Protein AF-A0AAU9H7R8-F1 (afdb_monomer_lite)

pLDDT: mean 91.52, std 9.02, range [51.38, 98.44]

Radius of gyration: 61.34 Å; chains: 1; bounding box: 116×48×161 Å

Sequence (178 aa):
MSIEMTVSEIAEILGVSRQAVNNRVKQLPEEDTEKNAKGVTVVKRSGLIKLEEIYKKTIFEDEPIDEETKQRELLEILVDEKNSEIARLYAQLKAKDEQLSNMDNQLRVKDVQIAEKDKQIDQQQQLTLTAMKDKEELKLELDEAKVEIDEAKAQVEKIQIKQEETAKKSFFGRLFGK

InterPro domains:
  IPR007489 Regulator of chromosome segregation-like, C-terminal domain [PF04394] (104-146)
  IPR036388 Winged helix-like DNA-binding domain superfamily [G3DSA:1.10.10.10] (3-34)

Secondary structure (DSSP, 8-state):
---EEEHHHHHHHHTS-HHHHHHHHTTS-GGGEEE-TTS-EEEEHHHHHHHHHHHTS-S--PPPPPHHHHHHHHHHHHHHHHHHHHHHHHHHHHHHHHHHHHHHHHHHHHHHHHHHHHHHHHHHHHHHHHHHHHHHHHHHHHHHHHHHHHHHHHHHHHHHHHHHHHHHHHHHHHHS--

Foldseek 3Di:
DWDKAALVLQCVQLVHDSVVSVVLVVVDDPVQWDQDPVRGIIGTPVRQVVVCVVSVGRSDDDDDDDVVVVVVVVVVVVVVVVVVVVVVVVVVVVVVVVVVVVVVVVVVVVVVVVVVVVVVVVVVVVVVVVVVVVVVVVVVVVVVVVVVVVVVVVVVVVVVVVVVVVVVVVVCCVVVPD

Structure (mmCIF, N/CA/C/O backbone):
data_AF-A0AAU9H7R8-F1
#
_entry.id   AF-A0AAU9H7R8-F1
#
loop_
_atom_site.group_PDB
_atom_site.id
_atom_site.type_symbol
_atom_site.label_atom_id
_atom_site.label_alt_id
_atom_site.label_comp_id
_atom_site.label_asym_id
_atom_site.label_entity_id
_atom_site.label_seq_id
_atom_site.pdbx_PDB_ins_code
_atom_site.Cartn_x
_atom_site.Cartn_y
_atom_site.Cartn_z
_atom_site.occupancy
_atom_site.B_iso_or_equiv
_atom_site.auth_seq_id
_atom_site.auth_comp_id
_atom_site.auth_asym_id
_atom_site.auth_atom_id
_atom_site.pdbx_PDB_model_num
ATOM 1 N N . MET A 1 1 ? 23.412 5.829 -43.469 1.00 54.19 1 MET A N 1
ATOM 2 C CA . MET A 1 1 ? 23.752 5.272 -44.800 1.00 54.19 1 MET A CA 1
ATOM 3 C C . MET A 1 1 ? 24.057 3.785 -44.653 1.00 54.19 1 MET A C 1
ATOM 5 O O . MET A 1 1 ? 24.637 3.412 -43.641 1.00 54.19 1 MET A O 1
ATOM 9 N N . SER A 1 2 ? 23.646 2.925 -45.590 1.00 71.56 2 SER A N 1
ATOM 10 C CA . SER A 1 2 ? 24.064 1.515 -45.602 1.00 71.56 2 SER A CA 1
ATOM 11 C C . SER A 1 2 ? 25.475 1.423 -46.185 1.00 71.56 2 SER A C 1
ATOM 13 O O . SER A 1 2 ? 25.653 1.595 -47.387 1.00 71.56 2 SER A O 1
ATOM 15 N N . ILE A 1 3 ? 26.478 1.226 -45.328 1.00 85.44 3 ILE A N 1
ATOM 16 C CA . ILE A 1 3 ? 27.869 1.046 -45.758 1.00 85.44 3 ILE A CA 1
ATOM 17 C C . ILE A 1 3 ? 28.008 -0.355 -46.360 1.00 85.44 3 ILE A C 1
ATOM 19 O O . ILE A 1 3 ? 27.724 -1.358 -45.696 1.00 85.44 3 ILE A O 1
ATOM 23 N N . GLU A 1 4 ? 28.453 -0.408 -47.610 1.00 91.56 4 GLU A N 1
ATOM 24 C CA . GLU A 1 4 ? 28.798 -1.632 -48.322 1.00 91.56 4 GLU A CA 1
ATOM 25 C C . GLU A 1 4 ? 30.103 -1.435 -49.093 1.00 91.56 4 GLU A C 1
ATOM 27 O O . GLU A 1 4 ? 30.361 -0.353 -49.620 1.00 91.56 4 GLU A O 1
ATOM 32 N N . MET A 1 5 ? 30.940 -2.472 -49.151 1.00 93.62 5 MET A N 1
ATOM 33 C CA . MET A 1 5 ? 32.205 -2.416 -49.887 1.00 93.62 5 MET A CA 1
ATOM 34 C C . MET A 1 5 ? 32.447 -3.702 -50.662 1.00 93.62 5 MET A C 1
ATOM 36 O O . MET A 1 5 ? 32.161 -4.811 -50.206 1.00 93.62 5 MET A O 1
ATOM 40 N N . THR A 1 6 ? 33.005 -3.574 -51.854 1.00 95.69 6 THR A N 1
ATOM 41 C CA . THR A 1 6 ? 33.452 -4.709 -52.652 1.00 95.69 6 THR A CA 1
ATOM 42 C C . THR A 1 6 ? 34.714 -5.329 -52.056 1.00 95.69 6 THR A C 1
ATOM 44 O O . THR A 1 6 ? 35.526 -4.680 -51.399 1.00 95.69 6 THR A O 1
ATOM 47 N N . VAL A 1 7 ? 34.951 -6.598 -52.392 1.00 94.81 7 VAL A N 1
ATOM 48 C CA . VAL A 1 7 ? 36.196 -7.313 -52.054 1.00 94.81 7 VAL A CA 1
ATOM 49 C C . VAL A 1 7 ? 37.451 -6.542 -52.493 1.00 94.81 7 VAL A C 1
ATOM 51 O O . VAL A 1 7 ? 38.492 -6.644 -51.848 1.00 94.81 7 VAL A O 1
ATOM 54 N N . SER A 1 8 ? 37.368 -5.785 -53.591 1.00 95.38 8 SER A N 1
ATOM 55 C CA . SER A 1 8 ? 38.498 -5.013 -54.113 1.00 95.38 8 SER A CA 1
ATOM 56 C C . SER A 1 8 ? 38.833 -3.814 -53.234 1.00 95.38 8 SER A C 1
ATOM 58 O O . SER A 1 8 ? 40.005 -3.626 -52.928 1.00 95.38 8 SER A O 1
ATOM 60 N N . GLU A 1 9 ? 37.823 -3.055 -52.811 1.00 94.38 9 GLU A N 1
ATOM 61 C CA . GLU A 1 9 ? 37.992 -1.881 -51.943 1.00 94.38 9 GLU A CA 1
ATOM 62 C C . GLU A 1 9 ? 38.490 -2.303 -50.557 1.00 94.38 9 GLU A C 1
ATOM 64 O O . GLU A 1 9 ? 39.437 -1.733 -50.024 1.00 94.38 9 GLU A O 1
ATOM 69 N N . ILE A 1 10 ? 37.933 -3.390 -50.014 1.00 95.31 10 ILE A N 1
ATOM 70 C CA . ILE A 1 10 ? 38.375 -3.955 -48.733 1.00 95.31 10 ILE A CA 1
ATOM 71 C C . ILE A 1 10 ? 39.842 -4.404 -48.807 1.00 95.31 10 ILE A C 1
ATOM 73 O O . ILE A 1 10 ? 40.618 -4.165 -47.885 1.00 95.31 10 ILE A O 1
ATOM 77 N N . ALA A 1 11 ? 40.247 -5.059 -49.899 1.00 95.31 11 ALA A N 1
ATOM 78 C CA . ALA A 1 11 ? 41.624 -5.520 -50.079 1.00 95.31 11 ALA A CA 1
ATOM 79 C C . ALA A 1 11 ? 42.628 -4.362 -50.143 1.00 95.31 11 ALA A C 1
ATOM 81 O O . ALA A 1 11 ? 43.727 -4.477 -49.598 1.00 95.31 11 ALA A O 1
ATOM 82 N N . GLU A 1 12 ? 42.235 -3.257 -50.776 1.00 96.06 12 GLU A N 1
ATOM 83 C CA . GLU A 1 12 ? 43.027 -2.033 -50.848 1.00 96.06 12 GLU A CA 1
ATOM 84 C C . GLU A 1 12 ? 43.233 -1.417 -49.458 1.00 96.06 12 GLU A C 1
ATOM 86 O O . GLU A 1 12 ? 44.376 -1.191 -49.065 1.00 96.06 12 GLU A O 1
ATOM 91 N N . ILE A 1 13 ? 42.163 -1.266 -48.669 1.00 93.50 13 ILE A N 1
ATOM 92 C CA . ILE A 1 13 ? 42.230 -0.698 -47.309 1.00 93.50 13 ILE A CA 1
ATOM 93 C C . ILE A 1 13 ? 43.042 -1.587 -46.363 1.00 93.50 13 ILE A C 1
ATOM 95 O O . ILE A 1 13 ? 43.901 -1.124 -45.611 1.00 93.50 13 ILE A O 1
ATOM 99 N N . LEU A 1 14 ? 42.814 -2.898 -46.417 1.00 92.88 14 LEU A N 1
ATOM 100 C CA . LEU A 1 14 ? 43.511 -3.849 -45.558 1.00 92.88 14 LEU A CA 1
ATOM 101 C C . LEU A 1 14 ? 44.978 -4.062 -45.965 1.00 92.88 14 LEU A C 1
ATOM 103 O O . LEU A 1 14 ? 45.768 -4.563 -45.155 1.00 92.88 14 LEU A O 1
ATOM 107 N N . GLY A 1 15 ? 45.365 -3.677 -47.186 1.00 93.69 15 GLY A N 1
ATOM 108 C CA . GLY A 1 15 ? 46.702 -3.899 -47.737 1.00 93.69 15 GLY A CA 1
ATOM 109 C C . GLY A 1 15 ? 47.019 -5.382 -47.952 1.00 93.69 15 GLY A C 1
ATOM 110 O O . GLY A 1 15 ? 48.156 -5.808 -47.756 1.00 93.69 15 GLY A O 1
ATOM 111 N N . VAL A 1 16 ? 46.011 -6.189 -48.299 1.00 93.88 16 VAL A N 1
ATOM 112 C CA . VAL A 1 16 ? 46.145 -7.635 -48.553 1.00 93.88 16 VAL A CA 1
ATOM 113 C C . VAL A 1 16 ? 45.644 -7.987 -49.952 1.00 93.88 16 VAL A C 1
ATOM 115 O O . VAL A 1 16 ? 45.006 -7.186 -50.628 1.00 93.88 16 VAL A O 1
ATOM 118 N N . SER A 1 17 ? 45.917 -9.203 -50.427 1.00 96.12 17 SER A N 1
ATOM 119 C CA . SER A 1 17 ? 45.454 -9.603 -51.758 1.00 96.12 17 SER A CA 1
ATOM 120 C C . SER A 1 17 ? 43.926 -9.735 -51.817 1.00 96.12 17 SER A C 1
ATOM 122 O O . SER A 1 17 ? 43.287 -10.217 -50.878 1.00 96.12 17 SER A O 1
ATOM 124 N N . ARG A 1 18 ? 43.327 -9.402 -52.971 1.00 95.06 18 ARG A N 1
ATOM 125 C CA . ARG A 1 18 ? 41.885 -9.617 -53.221 1.00 95.06 18 ARG A CA 1
ATOM 126 C C . ARG A 1 18 ? 41.464 -11.064 -52.976 1.00 95.06 18 ARG A C 1
ATOM 128 O O . ARG A 1 18 ? 40.366 -11.314 -52.496 1.00 95.06 18 ARG A O 1
ATOM 135 N N . GLN A 1 19 ? 42.342 -12.022 -53.277 1.00 95.25 19 GLN A N 1
ATOM 136 C CA . GLN A 1 19 ? 42.088 -13.439 -53.030 1.00 95.25 19 GLN A CA 1
ATOM 137 C C . GLN A 1 19 ? 42.012 -13.757 -51.531 1.00 95.25 19 GLN A C 1
ATOM 139 O O . GLN A 1 19 ? 41.146 -14.531 -51.127 1.00 95.25 19 GLN A O 1
ATOM 144 N N . ALA A 1 20 ? 42.866 -13.142 -50.705 1.00 94.44 20 ALA A N 1
ATOM 145 C CA . ALA A 1 20 ? 42.825 -13.314 -49.256 1.00 94.44 20 ALA A CA 1
ATOM 146 C C . ALA A 1 20 ? 41.500 -12.805 -48.673 1.00 94.44 20 ALA A C 1
ATOM 148 O O . ALA A 1 20 ? 40.858 -13.536 -47.922 1.00 94.44 20 ALA A O 1
ATOM 149 N N . VAL A 1 21 ? 41.050 -11.615 -49.086 1.00 95.38 21 VAL A N 1
ATOM 150 C CA . VAL A 1 21 ? 39.742 -11.076 -48.675 1.00 95.38 21 VAL A CA 1
ATOM 151 C C . VAL A 1 21 ? 38.605 -11.958 -49.183 1.00 95.38 21 VAL A C 1
ATOM 153 O O . VAL A 1 21 ? 37.735 -12.330 -48.407 1.00 95.38 21 VAL A O 1
ATOM 156 N N . ASN A 1 22 ? 38.632 -12.378 -50.451 1.00 95.06 22 ASN A N 1
ATOM 157 C CA . ASN A 1 22 ? 37.590 -13.231 -51.030 1.00 95.06 22 ASN A CA 1
ATOM 158 C C . ASN A 1 22 ? 37.434 -14.559 -50.274 1.00 95.06 22 ASN A C 1
ATOM 160 O O . ASN A 1 22 ? 36.321 -15.035 -50.074 1.00 95.06 22 ASN A O 1
ATOM 164 N N . ASN A 1 23 ? 38.542 -15.155 -49.826 1.00 96.00 23 ASN A N 1
ATOM 165 C CA . ASN A 1 23 ? 38.504 -16.379 -49.028 1.00 96.00 23 ASN A CA 1
ATOM 166 C C . ASN A 1 23 ? 37.804 -16.165 -47.679 1.00 96.00 23 ASN A C 1
ATOM 168 O O . ASN A 1 23 ? 37.103 -17.064 -47.225 1.00 96.00 23 ASN A O 1
ATOM 172 N N . ARG A 1 24 ? 37.963 -14.987 -47.062 1.00 94.31 24 ARG A N 1
ATOM 173 C CA . ARG A 1 24 ? 37.253 -14.616 -45.829 1.00 94.31 24 ARG A CA 1
ATOM 174 C C . ARG A 1 24 ? 35.788 -14.286 -46.088 1.00 94.31 24 ARG A C 1
ATOM 176 O O . ARG A 1 24 ? 34.935 -14.764 -45.358 1.00 94.31 24 ARG A O 1
ATOM 183 N N . VAL A 1 25 ? 35.488 -13.561 -47.163 1.00 95.00 25 VAL A N 1
ATOM 184 C CA . VAL A 1 25 ? 34.112 -13.198 -47.541 1.00 95.00 25 VAL A CA 1
ATOM 185 C C . VAL A 1 25 ? 33.257 -14.431 -47.836 1.00 95.00 25 VAL A C 1
ATOM 187 O O . VAL A 1 25 ? 32.107 -14.475 -47.428 1.00 95.00 25 VAL A O 1
ATOM 190 N N . LYS A 1 26 ? 33.818 -15.481 -48.448 1.00 94.69 26 LYS A N 1
ATOM 191 C CA . LYS A 1 26 ? 33.115 -16.765 -48.649 1.00 94.69 26 LYS A CA 1
ATOM 192 C C . LYS A 1 26 ? 32.770 -17.510 -47.355 1.00 94.69 26 LYS A C 1
ATOM 194 O O . LYS A 1 26 ? 31.981 -18.445 -47.405 1.0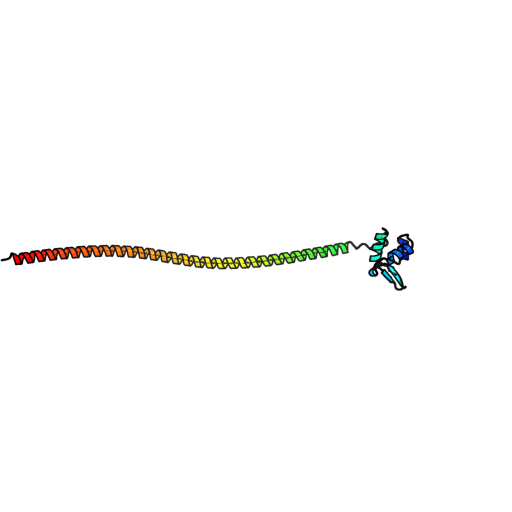0 94.69 26 LYS A O 1
ATOM 199 N N . GLN A 1 27 ? 33.413 -17.160 -46.243 1.00 94.25 27 GLN A N 1
ATOM 200 C CA . GLN A 1 27 ? 33.144 -17.737 -44.923 1.00 94.25 27 GLN A CA 1
ATOM 201 C C 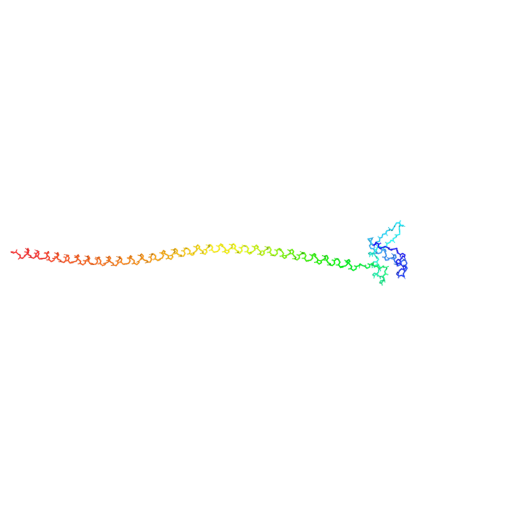. GLN A 1 27 ? 32.152 -16.888 -44.119 1.00 94.25 27 GLN A C 1
ATOM 203 O O . GLN A 1 27 ? 31.756 -17.305 -43.032 1.00 94.25 27 GLN A O 1
ATOM 208 N N . LEU A 1 28 ? 31.771 -15.706 -44.617 1.00 94.31 28 LEU A N 1
ATOM 209 C CA . LEU A 1 28 ? 30.769 -14.876 -43.966 1.00 94.31 28 LEU A CA 1
ATOM 210 C C . LEU A 1 28 ? 29.363 -15.468 -44.176 1.00 94.31 28 LEU A C 1
ATOM 212 O O . LEU A 1 28 ? 29.095 -16.051 -45.230 1.00 94.31 28 LEU A O 1
ATOM 216 N N . PRO A 1 29 ? 28.461 -15.306 -43.193 1.00 95.06 29 PRO A N 1
ATOM 217 C CA . PRO A 1 29 ? 27.031 -15.548 -43.355 1.00 95.06 29 PRO A CA 1
ATOM 218 C C . PRO A 1 29 ? 26.435 -14.864 -44.593 1.00 95.06 29 PRO A C 1
ATOM 220 O O . PRO A 1 29 ? 26.837 -13.759 -44.958 1.00 95.06 29 PRO A O 1
ATOM 223 N N . GLU A 1 30 ? 25.424 -15.484 -45.211 1.00 92.06 30 GLU A N 1
ATOM 224 C CA . GLU A 1 30 ? 24.755 -14.913 -46.393 1.00 92.06 30 GLU A CA 1
ATOM 225 C C . GLU A 1 30 ? 24.136 -13.536 -46.104 1.00 92.06 30 GLU A C 1
ATOM 227 O O . GLU A 1 30 ? 24.167 -12.660 -46.962 1.00 92.06 30 GLU A O 1
ATOM 232 N N . GLU A 1 31 ? 23.663 -13.308 -44.876 1.00 93.25 31 GLU A N 1
ATOM 233 C CA . GLU A 1 31 ? 23.126 -12.026 -44.395 1.00 93.25 31 GLU A CA 1
ATOM 234 C C . GLU A 1 31 ? 24.134 -10.865 -44.431 1.00 93.25 31 GLU A C 1
ATOM 236 O O . GLU A 1 31 ? 23.717 -9.711 -44.511 1.00 93.25 31 GLU A O 1
ATOM 241 N N . ASP A 1 32 ? 25.441 -11.152 -44.428 1.00 94.62 32 ASP A N 1
ATOM 242 C CA . ASP A 1 32 ? 26.520 -10.157 -44.414 1.00 94.62 32 ASP A CA 1
ATOM 243 C C . ASP A 1 32 ? 26.996 -9.752 -45.813 1.00 94.62 32 ASP A C 1
ATOM 245 O O . ASP A 1 32 ? 27.848 -8.869 -45.955 1.00 94.62 32 ASP A O 1
ATOM 249 N N . THR A 1 33 ? 26.488 -10.400 -46.860 1.00 94.38 33 THR A N 1
ATOM 250 C CA . THR A 1 33 ? 26.905 -10.144 -48.240 1.00 94.38 33 THR A CA 1
ATOM 251 C C . THR A 1 33 ? 25.698 -9.950 -49.140 1.00 94.38 33 THR A C 1
ATOM 253 O O . THR A 1 33 ? 24.616 -10.470 -48.886 1.00 94.38 33 THR A O 1
ATOM 256 N N . GLU A 1 34 ? 25.859 -9.192 -50.217 1.00 94.88 34 GLU A N 1
ATOM 257 C CA . GLU A 1 34 ? 24.842 -9.124 -51.262 1.00 94.88 34 GLU A CA 1
ATOM 258 C C . GLU A 1 34 ? 25.443 -8.870 -52.637 1.00 94.88 34 GLU A C 1
ATOM 260 O O . GLU A 1 34 ? 26.653 -8.694 -52.803 1.00 94.88 34 GLU A O 1
ATOM 265 N N . LYS A 1 35 ? 24.585 -8.913 -53.653 1.00 93.81 35 LYS A N 1
ATOM 266 C CA . LYS A 1 35 ? 24.933 -8.553 -55.020 1.00 93.81 35 LYS A CA 1
ATOM 267 C C . LYS A 1 35 ? 24.412 -7.156 -55.302 1.00 93.81 35 LYS A C 1
ATOM 269 O O . LYS A 1 35 ? 23.209 -6.930 -55.242 1.00 93.81 35 LYS A O 1
ATOM 274 N N . ASN A 1 36 ? 25.309 -6.247 -55.665 1.00 91.31 36 ASN A N 1
ATOM 275 C CA . ASN A 1 36 ? 24.904 -4.918 -56.107 1.00 91.31 36 ASN A CA 1
ATOM 276 C C . ASN A 1 36 ? 24.249 -4.965 -57.504 1.00 91.31 36 ASN A C 1
ATOM 278 O O . ASN A 1 36 ? 24.239 -5.999 -58.177 1.00 91.31 36 ASN A O 1
ATOM 282 N N . ALA A 1 37 ? 23.772 -3.816 -57.993 1.00 91.00 37 ALA A N 1
ATOM 283 C CA . ALA A 1 37 ? 23.114 -3.687 -59.301 1.00 91.00 37 ALA A CA 1
ATOM 284 C C . ALA A 1 37 ? 23.963 -4.153 -60.508 1.00 91.00 37 ALA A C 1
ATOM 286 O O . ALA A 1 37 ? 23.428 -4.382 -61.589 1.00 91.00 37 ALA A O 1
ATOM 287 N N . LYS A 1 38 ? 25.283 -4.304 -60.338 1.00 91.31 38 LYS A N 1
ATOM 288 C CA . LYS A 1 38 ? 26.219 -4.801 -61.361 1.00 91.31 38 LYS A CA 1
ATOM 289 C C . LYS A 1 38 ? 26.546 -6.295 -61.202 1.00 91.31 38 LYS A C 1
ATOM 291 O O . LYS A 1 38 ? 27.412 -6.803 -61.908 1.00 91.31 38 LYS A O 1
ATOM 296 N N . GLY A 1 39 ? 25.905 -7.002 -60.266 1.00 90.88 39 GLY A N 1
ATOM 297 C CA . GLY A 1 39 ? 26.153 -8.420 -59.978 1.00 90.88 39 GLY A CA 1
ATOM 298 C C . GLY A 1 39 ? 27.447 -8.699 -59.198 1.00 90.88 39 GLY A C 1
ATOM 299 O O . GLY A 1 39 ? 27.864 -9.859 -59.061 1.00 90.88 39 GLY A O 1
ATOM 300 N N . VAL A 1 40 ? 28.098 -7.662 -58.664 1.00 92.69 40 VAL A N 1
ATOM 301 C CA . VAL A 1 40 ? 29.331 -7.783 -57.875 1.00 92.69 40 VAL A CA 1
ATOM 302 C C . VAL A 1 40 ? 28.977 -8.055 -56.417 1.00 92.69 40 VAL A C 1
ATOM 304 O O . VAL A 1 40 ? 28.042 -7.461 -55.889 1.00 92.69 40 VAL A O 1
ATOM 307 N N . THR A 1 41 ? 29.716 -8.965 -55.773 1.00 92.19 41 THR A N 1
ATOM 308 C CA . THR A 1 41 ? 29.551 -9.219 -54.335 1.00 92.19 41 THR A CA 1
ATOM 309 C C . THR A 1 41 ? 30.091 -8.042 -53.536 1.00 92.19 41 THR A C 1
ATOM 311 O O . THR A 1 41 ? 31.272 -7.699 -53.655 1.00 92.19 41 THR A O 1
ATOM 314 N N . VAL A 1 42 ? 29.230 -7.472 -52.708 1.00 95.19 42 VAL A N 1
ATOM 315 C CA . VAL A 1 42 ? 29.551 -6.457 -51.710 1.00 95.19 42 VAL A CA 1
ATOM 316 C C . VAL A 1 42 ? 29.353 -7.047 -50.318 1.00 95.19 42 VAL A C 1
ATOM 318 O O . VAL A 1 42 ? 28.541 -7.953 -50.117 1.00 95.19 42 VAL A O 1
ATOM 321 N N . VAL A 1 43 ? 30.146 -6.568 -49.370 1.00 95.69 43 VAL A N 1
ATOM 322 C CA . VAL A 1 43 ? 30.077 -6.930 -47.956 1.00 95.69 43 VAL A CA 1
ATOM 323 C C . VAL A 1 43 ? 29.378 -5.791 -47.230 1.00 95.69 43 VAL A C 1
ATOM 325 O O . VAL A 1 43 ? 29.789 -4.637 -47.350 1.00 95.69 43 VAL A O 1
ATOM 328 N N . LYS A 1 44 ? 28.320 -6.121 -46.493 1.00 94.75 44 LYS A N 1
ATOM 329 C CA . LYS A 1 44 ? 27.540 -5.183 -45.683 1.00 94.75 44 LYS A CA 1
ATOM 330 C C . LYS A 1 44 ? 28.293 -4.822 -44.411 1.00 94.75 44 LYS A C 1
ATOM 332 O O . LYS A 1 44 ? 29.166 -5.571 -43.976 1.00 94.75 44 LYS A O 1
ATOM 337 N N . ARG A 1 45 ? 27.888 -3.735 -43.752 1.00 92.00 45 ARG A N 1
ATOM 338 C CA . ARG A 1 45 ? 28.437 -3.275 -42.462 1.00 92.00 45 ARG A CA 1
ATOM 339 C C . ARG A 1 45 ? 28.712 -4.400 -41.454 1.00 92.00 45 ARG A C 1
ATOM 341 O O . ARG A 1 45 ? 29.813 -4.472 -40.925 1.00 92.00 45 ARG A O 1
ATOM 348 N N . SER A 1 46 ? 27.763 -5.308 -41.225 1.00 92.69 46 SER A N 1
ATOM 349 C CA . SER A 1 46 ? 27.933 -6.441 -40.300 1.00 92.69 46 SER A CA 1
ATOM 350 C C . SER A 1 46 ? 29.083 -7.378 -40.693 1.00 92.69 46 SER A C 1
ATOM 352 O O . SER A 1 46 ? 29.855 -7.809 -39.836 1.00 92.69 46 SER A O 1
ATOM 354 N N . GLY A 1 47 ? 29.252 -7.639 -41.989 1.00 94.12 47 GLY A N 1
ATOM 355 C CA . GLY A 1 47 ? 30.382 -8.390 -42.528 1.00 94.12 47 GLY A CA 1
ATOM 356 C C . GLY A 1 47 ? 31.699 -7.621 -42.462 1.00 94.12 47 GLY A C 1
ATOM 357 O O . GLY A 1 47 ? 32.737 -8.217 -42.182 1.00 94.12 47 GLY A O 1
ATOM 358 N N . LEU A 1 48 ? 31.670 -6.301 -42.670 1.00 94.19 48 LEU A N 1
ATOM 359 C CA . LEU A 1 48 ? 32.854 -5.449 -42.553 1.00 94.19 48 LEU A CA 1
ATOM 360 C C . LEU A 1 48 ? 33.402 -5.467 -41.121 1.00 94.19 48 LEU A C 1
ATOM 362 O O . LEU A 1 48 ? 34.593 -5.701 -40.964 1.00 94.19 48 LEU A O 1
ATOM 366 N N . ILE A 1 49 ? 32.549 -5.367 -40.093 1.00 92.88 49 ILE A N 1
ATOM 367 C CA . ILE A 1 49 ? 32.949 -5.471 -38.671 1.00 92.88 49 ILE A CA 1
ATOM 368 C C . ILE A 1 49 ? 33.681 -6.792 -38.400 1.00 92.88 49 ILE A C 1
ATOM 370 O O . ILE A 1 49 ? 34.738 -6.822 -37.769 1.00 92.88 49 ILE A O 1
ATOM 374 N N . LYS A 1 50 ? 33.155 -7.904 -38.926 1.00 94.19 50 LYS A N 1
ATOM 375 C CA . LYS A 1 50 ? 33.786 -9.228 -38.785 1.00 94.19 50 LYS A CA 1
ATOM 376 C C . LYS A 1 50 ? 35.154 -9.277 -39.473 1.00 94.19 50 LYS A C 1
ATOM 378 O O . LYS A 1 50 ? 36.085 -9.901 -38.967 1.00 94.19 50 LYS A O 1
ATOM 383 N N . LEU A 1 51 ? 35.306 -8.616 -40.621 1.00 94.06 51 LEU A N 1
ATOM 384 C CA . LEU A 1 51 ? 36.594 -8.516 -41.309 1.00 94.06 51 LEU A CA 1
ATOM 385 C C . LEU A 1 51 ? 37.580 -7.616 -40.550 1.00 94.06 51 LEU A C 1
ATOM 387 O O . LEU A 1 51 ? 38.746 -7.993 -40.428 1.00 94.06 51 LEU A O 1
ATOM 391 N N . GLU A 1 52 ? 37.139 -6.491 -39.990 1.00 93.50 52 GLU A N 1
ATOM 392 C CA . GLU A 1 52 ? 37.966 -5.644 -39.118 1.00 93.50 52 GLU A CA 1
ATOM 393 C C . GLU A 1 52 ? 38.478 -6.430 -37.911 1.00 93.50 52 GLU A C 1
ATOM 395 O O . GLU A 1 52 ? 39.661 -6.358 -37.573 1.00 93.50 52 GLU A O 1
ATOM 400 N N . GLU A 1 53 ? 37.625 -7.261 -37.306 1.00 92.69 53 GLU A N 1
ATOM 401 C CA . GLU A 1 53 ? 38.011 -8.132 -36.201 1.00 92.69 53 GLU A CA 1
ATOM 402 C C . GLU A 1 53 ? 39.076 -9.161 -36.616 1.00 92.69 53 GLU A C 1
ATOM 404 O O . GLU A 1 53 ? 40.006 -9.418 -35.847 1.00 92.69 53 GLU A O 1
ATOM 409 N N . ILE A 1 54 ? 38.986 -9.737 -37.819 1.00 92.56 54 ILE A N 1
ATOM 410 C CA . ILE A 1 54 ? 39.959 -10.719 -38.331 1.00 92.56 54 ILE A CA 1
ATOM 411 C C . ILE A 1 54 ? 41.301 -10.057 -38.650 1.00 92.56 54 ILE A C 1
ATOM 413 O O . ILE A 1 54 ? 42.356 -10.601 -38.319 1.00 92.56 54 ILE A O 1
ATOM 417 N N . TYR A 1 55 ? 41.272 -8.903 -39.314 1.00 93.19 55 TYR A N 1
ATOM 418 C CA . TYR A 1 55 ? 42.473 -8.230 -39.806 1.00 93.19 55 TYR A CA 1
ATOM 419 C C . TYR A 1 55 ? 43.059 -7.217 -38.819 1.00 93.19 55 TYR A C 1
ATOM 421 O O . TYR A 1 55 ? 44.150 -6.706 -39.069 1.00 93.19 55 TYR A O 1
ATOM 429 N N . LYS A 1 56 ? 42.364 -6.949 -37.704 1.00 92.62 56 LYS A N 1
ATOM 430 C CA . LYS A 1 56 ? 42.726 -5.957 -36.677 1.00 92.62 56 LYS A CA 1
ATOM 431 C C . LYS A 1 56 ? 43.046 -4.586 -37.285 1.00 92.62 56 LYS A C 1
ATOM 433 O O . LYS A 1 56 ? 43.954 -3.891 -36.834 1.00 92.62 56 LYS A O 1
ATOM 438 N N . LYS A 1 57 ? 42.310 -4.229 -38.338 1.00 93.19 57 LYS A N 1
ATOM 439 C CA . LYS A 1 57 ? 42.424 -2.975 -39.084 1.00 93.19 57 LYS A CA 1
ATOM 440 C C . LYS A 1 57 ? 41.032 -2.437 -39.357 1.00 93.19 57 LYS A C 1
ATOM 442 O O . LYS A 1 57 ? 40.183 -3.199 -39.807 1.00 93.19 57 LYS A O 1
ATOM 447 N N . THR A 1 58 ? 40.855 -1.143 -39.135 1.00 90.88 58 THR A N 1
ATOM 448 C CA . THR A 1 58 ? 39.640 -0.413 -39.488 1.00 90.88 58 THR A CA 1
ATOM 449 C C . THR A 1 58 ? 39.495 -0.370 -41.008 1.00 90.88 58 THR A C 1
ATOM 451 O O . THR A 1 58 ? 40.417 0.027 -41.721 1.00 90.88 58 THR A O 1
ATOM 454 N N . ILE A 1 59 ? 38.354 -0.837 -41.495 1.00 90.00 59 ILE A N 1
ATOM 455 C CA . ILE A 1 59 ? 37.920 -0.819 -42.888 1.00 90.00 59 ILE A CA 1
ATOM 456 C C . ILE A 1 59 ? 36.984 0.372 -43.110 1.00 90.00 59 ILE A C 1
ATOM 458 O O . ILE A 1 59 ? 37.026 0.980 -44.176 1.00 90.00 59 ILE A O 1
ATOM 462 N N . PHE A 1 60 ? 36.167 0.724 -42.115 1.00 86.31 60 PHE A N 1
ATOM 463 C CA . PHE A 1 60 ? 35.275 1.876 -42.167 1.00 86.31 60 PHE A CA 1
ATOM 464 C C . PHE A 1 60 ? 35.172 2.552 -40.795 1.00 86.31 60 PHE A C 1
ATOM 466 O O . PHE A 1 60 ? 35.345 1.924 -39.757 1.00 86.31 60 PHE A O 1
ATOM 473 N N . GLU A 1 61 ? 34.878 3.847 -40.793 1.00 81.44 61 GLU A N 1
ATOM 474 C CA . GLU A 1 61 ? 34.564 4.588 -39.574 1.00 81.44 61 GLU A CA 1
ATOM 475 C C . GLU A 1 61 ? 33.073 4.903 -39.585 1.00 81.44 61 GLU A C 1
ATOM 477 O O . GLU A 1 61 ? 32.540 5.406 -40.577 1.00 81.44 61 GLU A O 1
ATOM 482 N N . ASP A 1 62 ? 32.386 4.573 -38.495 1.00 75.06 62 ASP A N 1
ATOM 483 C CA . ASP A 1 62 ? 31.020 5.034 -38.311 1.00 75.06 62 ASP A CA 1
ATOM 484 C C . ASP A 1 62 ? 31.025 6.543 -38.068 1.00 75.06 62 ASP A C 1
ATOM 486 O O . ASP A 1 62 ? 31.843 7.061 -37.303 1.00 75.06 62 ASP A O 1
ATOM 490 N N . GLU A 1 63 ? 30.081 7.247 -38.695 1.00 76.19 63 GLU A N 1
ATOM 491 C CA . GLU A 1 63 ? 29.830 8.638 -38.338 1.00 76.19 63 GLU A CA 1
ATOM 492 C C . GLU A 1 63 ? 29.515 8.706 -36.836 1.00 76.19 63 GLU A C 1
ATOM 494 O O . GLU A 1 63 ? 28.672 7.939 -36.349 1.00 76.19 63 GLU A O 1
ATOM 499 N N . PRO A 1 64 ? 30.189 9.588 -36.077 1.00 73.38 64 PRO A N 1
ATOM 500 C CA . PRO A 1 64 ? 29.896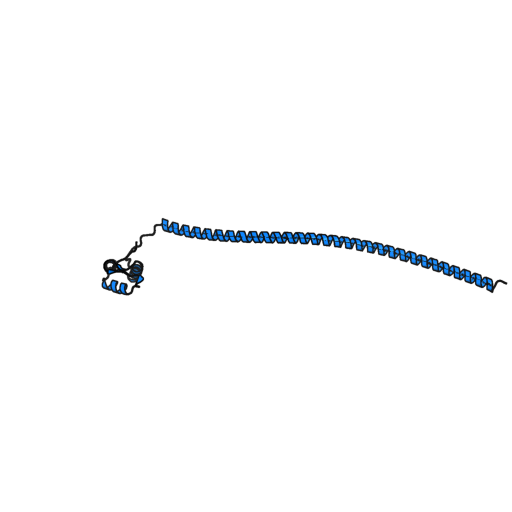 9.736 -34.667 1.00 73.38 64 PRO A CA 1
ATOM 501 C C . PRO A 1 64 ? 28.434 10.156 -34.521 1.00 73.38 64 PRO A C 1
ATOM 503 O O . PRO A 1 64 ? 28.011 11.157 -35.099 1.00 73.38 64 PRO A O 1
ATOM 506 N N . ILE A 1 65 ? 27.671 9.393 -33.735 1.00 75.38 65 ILE A N 1
ATOM 507 C CA . ILE A 1 65 ? 26.344 9.826 -33.290 1.00 75.38 65 ILE A CA 1
ATOM 508 C C . ILE A 1 65 ? 26.544 11.164 -32.582 1.00 75.38 65 ILE A C 1
ATOM 510 O O . ILE A 1 65 ? 27.393 11.259 -31.685 1.00 75.38 65 ILE A O 1
ATOM 514 N N . ASP A 1 66 ? 25.800 12.184 -33.005 1.00 85.69 66 ASP A N 1
ATOM 515 C CA . ASP A 1 66 ? 25.906 13.503 -32.404 1.00 85.69 66 ASP A CA 1
ATOM 516 C C . ASP A 1 66 ? 25.563 13.440 -30.901 1.00 85.69 66 ASP A C 1
ATOM 518 O O . ASP A 1 66 ? 24.793 12.596 -30.427 1.00 85.69 66 ASP A O 1
ATOM 522 N N . GLU A 1 67 ? 26.200 14.306 -30.115 1.00 85.25 67 GLU A N 1
ATOM 523 C CA . GLU A 1 67 ? 26.014 14.314 -28.661 1.00 85.25 67 GLU A CA 1
ATOM 524 C C . GLU A 1 67 ? 24.577 14.683 -28.257 1.00 85.25 67 GLU A C 1
ATOM 526 O O . GLU A 1 67 ? 24.122 14.273 -27.191 1.00 85.25 67 GLU A O 1
ATOM 531 N N . GLU A 1 68 ? 23.837 15.402 -29.106 1.00 88.69 68 GLU A N 1
ATOM 532 C CA . GLU A 1 68 ? 22.440 15.777 -28.864 1.00 88.69 68 GLU A CA 1
ATOM 533 C C . GLU A 1 68 ? 21.516 14.549 -28.905 1.00 88.69 68 GLU A C 1
ATOM 535 O O . GLU A 1 68 ? 20.657 14.384 -28.040 1.00 88.69 68 GLU A O 1
ATOM 540 N N . THR A 1 69 ? 21.745 13.630 -29.837 1.00 87.75 69 THR A N 1
ATOM 541 C CA . THR A 1 69 ? 21.026 12.367 -29.998 1.00 87.75 69 THR A CA 1
ATOM 542 C C . THR A 1 69 ? 21.294 11.459 -28.806 1.00 87.75 69 THR A C 1
ATOM 544 O O . THR A 1 69 ? 20.348 10.943 -28.212 1.00 87.75 69 THR A O 1
ATOM 547 N N . LYS A 1 70 ? 22.554 11.348 -28.361 1.00 87.50 70 LYS A N 1
ATOM 548 C CA . LYS A 1 70 ? 22.898 10.594 -27.141 1.00 87.50 70 LYS A CA 1
ATOM 549 C C . LYS A 1 70 ? 22.235 11.184 -25.897 1.00 87.50 70 LYS A C 1
ATOM 551 O O . LYS A 1 70 ? 21.721 10.448 -25.057 1.00 87.50 70 LYS A O 1
ATOM 556 N N . GLN A 1 71 ? 22.243 12.511 -25.766 1.00 90.56 71 GLN A N 1
ATOM 557 C CA . GLN A 1 71 ? 21.585 13.197 -24.653 1.00 90.56 71 GLN A CA 1
ATOM 558 C C . GLN A 1 71 ? 20.073 12.989 -24.683 1.00 90.56 71 GLN A C 1
ATOM 560 O O . GLN A 1 71 ? 19.470 12.760 -23.637 1.00 90.56 71 GLN A O 1
ATOM 565 N N . ARG A 1 72 ? 19.461 13.031 -25.867 1.00 93.69 72 ARG A N 1
ATOM 566 C CA . ARG A 1 72 ? 18.028 12.816 -26.042 1.00 93.69 72 ARG A CA 1
ATOM 567 C C . ARG A 1 72 ? 17.613 11.399 -25.659 1.00 93.69 72 ARG A C 1
ATOM 569 O O . ARG A 1 72 ? 16.670 11.261 -24.888 1.00 93.69 72 ARG A O 1
ATOM 576 N N . GLU A 1 73 ? 18.327 10.381 -26.133 1.00 90.88 73 GLU A N 1
ATOM 577 C CA . GLU A 1 73 ? 18.066 8.982 -25.766 1.00 90.88 73 GLU A CA 1
ATOM 578 C C . GLU A 1 73 ? 18.210 8.763 -24.254 1.00 90.88 73 GLU A C 1
ATOM 580 O O . GLU A 1 73 ? 17.363 8.128 -23.626 1.00 90.88 73 GLU A O 1
ATOM 585 N N . LEU A 1 74 ? 19.240 9.350 -23.634 1.00 93.69 74 LEU A N 1
ATOM 586 C CA . LEU A 1 74 ? 19.421 9.274 -22.185 1.00 93.69 74 LEU A CA 1
ATOM 587 C C . LEU A 1 74 ? 18.271 9.950 -21.424 1.00 93.69 74 LEU A C 1
ATOM 589 O O . LEU A 1 74 ? 17.789 9.412 -20.428 1.00 93.69 74 LEU A O 1
ATOM 593 N N . LEU A 1 75 ? 17.832 11.126 -21.877 1.00 95.12 75 LEU A N 1
ATOM 594 C CA . LEU A 1 75 ? 16.707 11.840 -21.273 1.00 95.12 75 LEU A CA 1
ATOM 595 C C . LEU A 1 75 ? 15.398 11.064 -21.414 1.00 95.12 75 LEU A C 1
ATOM 597 O O . LEU A 1 75 ? 14.614 11.051 -20.470 1.00 95.12 75 LEU A O 1
ATOM 601 N N . GLU A 1 76 ? 15.171 10.408 -22.549 1.00 94.31 76 GLU A N 1
ATOM 602 C CA . GLU A 1 76 ? 13.993 9.570 -22.780 1.00 94.31 76 GLU A CA 1
ATOM 603 C C . GLU A 1 76 ? 13.945 8.402 -21.789 1.00 94.31 76 GLU A C 1
ATOM 605 O O . GLU A 1 76 ? 12.962 8.256 -21.062 1.00 94.31 76 GLU A O 1
ATOM 610 N N . ILE A 1 77 ? 15.052 7.668 -21.643 1.00 95.38 77 ILE A N 1
ATOM 611 C CA . ILE A 1 77 ? 15.176 6.581 -20.658 1.00 95.38 77 ILE A CA 1
ATOM 612 C C . ILE A 1 77 ? 14.913 7.092 -19.236 1.00 95.38 77 ILE A C 1
ATOM 614 O O . ILE A 1 77 ? 14.174 6.471 -18.470 1.00 95.38 77 ILE A O 1
ATOM 618 N N . LEU A 1 78 ? 15.498 8.239 -18.876 1.00 96.19 78 LEU A N 1
ATOM 619 C CA . LEU A 1 78 ? 15.310 8.835 -17.553 1.00 96.19 78 LEU A CA 1
ATOM 620 C C . LEU A 1 78 ? 13.853 9.237 -17.308 1.00 96.19 78 LEU A C 1
ATOM 622 O O . LEU A 1 78 ? 13.338 9.038 -16.208 1.00 96.19 78 LEU A O 1
ATOM 626 N N . VAL A 1 79 ? 13.179 9.809 -18.305 1.00 96.94 79 VAL A N 1
ATOM 627 C CA . VAL A 1 79 ? 11.767 10.195 -18.203 1.00 96.94 79 VAL A CA 1
ATOM 628 C C . VAL A 1 79 ? 10.888 8.961 -18.015 1.00 96.94 79 VAL A C 1
ATOM 630 O O . VAL A 1 79 ? 10.030 8.968 -17.132 1.00 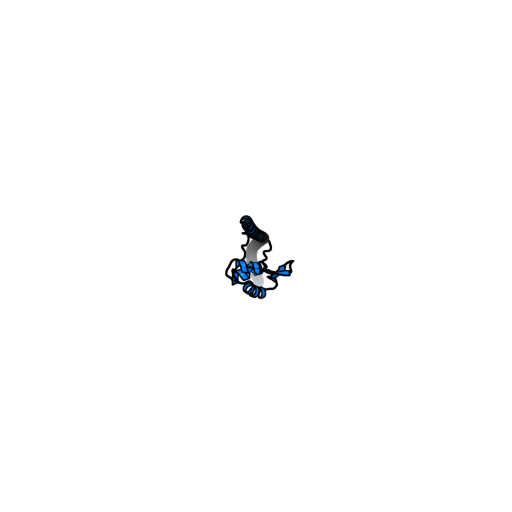96.94 79 VAL A O 1
ATOM 633 N N . ASP A 1 80 ? 11.130 7.886 -18.762 1.00 96.31 80 ASP A N 1
ATOM 634 C CA . ASP A 1 80 ? 10.380 6.633 -18.640 1.00 96.31 80 ASP A CA 1
ATOM 635 C C . ASP A 1 80 ? 10.572 5.961 -17.278 1.00 96.31 80 ASP A C 1
ATOM 637 O O . ASP A 1 80 ? 9.605 5.504 -16.652 1.00 96.31 80 ASP A O 1
ATOM 641 N N . GLU A 1 81 ? 11.803 5.957 -16.766 1.00 96.19 81 GLU A N 1
ATOM 642 C CA . GLU A 1 81 ? 12.107 5.458 -15.427 1.00 96.19 81 GLU A CA 1
ATOM 643 C C . GLU A 1 81 ? 11.365 6.273 -14.357 1.00 96.19 81 GLU A C 1
ATOM 645 O O . GLU A 1 81 ? 10.706 5.711 -13.475 1.00 96.19 81 GLU A O 1
ATOM 650 N N . LYS A 1 82 ? 11.396 7.608 -14.457 1.00 97.69 82 LYS A N 1
ATOM 651 C CA . LYS A 1 82 ? 10.675 8.485 -13.523 1.00 97.69 82 LYS A CA 1
ATOM 652 C C . LYS A 1 82 ? 9.165 8.306 -13.615 1.00 97.69 82 LYS A C 1
ATOM 654 O O . LYS A 1 82 ? 8.513 8.243 -12.575 1.00 97.69 82 LYS A O 1
ATOM 659 N N . ASN A 1 83 ? 8.608 8.175 -14.814 1.00 97.56 83 ASN A N 1
ATOM 660 C CA . ASN A 1 83 ? 7.180 7.933 -15.010 1.00 97.56 83 ASN A CA 1
ATOM 661 C C . ASN A 1 83 ? 6.743 6.593 -14.401 1.00 97.56 83 ASN A C 1
ATOM 663 O O . ASN A 1 83 ? 5.690 6.517 -13.763 1.00 97.56 83 ASN A O 1
ATOM 667 N N . SER A 1 84 ? 7.573 5.557 -14.527 1.00 97.50 84 SER A N 1
ATOM 668 C CA . SER A 1 84 ? 7.327 4.245 -13.921 1.00 97.50 84 SER A CA 1
ATOM 669 C C . SER A 1 84 ? 7.327 4.310 -12.391 1.00 97.50 84 SER A C 1
ATOM 671 O O . SER A 1 84 ? 6.434 3.756 -11.742 1.00 97.50 84 SER A O 1
ATOM 673 N N . GLU A 1 85 ? 8.275 5.040 -11.797 1.00 97.62 85 GLU A N 1
ATOM 674 C CA . GLU A 1 85 ? 8.323 5.241 -10.345 1.00 97.62 85 GLU A CA 1
ATOM 675 C C . GLU A 1 85 ? 7.131 6.069 -9.845 1.00 97.62 85 GLU A C 1
ATOM 677 O O . GLU A 1 85 ? 6.512 5.720 -8.840 1.00 97.62 85 GLU A O 1
ATOM 682 N N . ILE A 1 86 ? 6.733 7.114 -10.579 1.00 97.88 86 ILE A N 1
ATOM 683 C CA . ILE A 1 86 ? 5.532 7.903 -10.278 1.00 97.88 86 ILE A CA 1
ATOM 684 C C . ILE A 1 86 ? 4.292 7.000 -10.249 1.00 97.88 86 ILE A C 1
ATOM 686 O O . ILE A 1 86 ? 3.531 7.034 -9.280 1.00 97.88 86 ILE A O 1
ATOM 690 N N . ALA A 1 87 ? 4.100 6.149 -11.260 1.00 97.94 87 ALA A N 1
ATOM 691 C CA . ALA A 1 87 ? 2.969 5.222 -11.312 1.00 97.94 87 ALA A CA 1
ATOM 692 C C . ALA A 1 87 ? 2.965 4.250 -10.119 1.00 97.94 87 ALA A C 1
ATOM 694 O O . ALA A 1 87 ? 1.922 4.015 -9.499 1.00 97.94 87 ALA A O 1
ATOM 695 N N . ARG A 1 88 ? 4.141 3.731 -9.745 1.00 98.12 88 ARG A N 1
ATOM 696 C CA . ARG A 1 88 ? 4.307 2.865 -8.574 1.00 98.12 88 ARG A CA 1
ATOM 697 C C . ARG A 1 88 ? 3.955 3.588 -7.272 1.00 98.12 88 ARG A C 1
ATOM 699 O O . ARG A 1 88 ? 3.255 3.013 -6.436 1.00 98.12 88 ARG A O 1
ATOM 706 N N . LEU A 1 89 ? 4.424 4.820 -7.085 1.00 98.31 89 LEU A N 1
ATOM 707 C CA . LEU A 1 89 ? 4.136 5.625 -5.896 1.00 98.31 89 LEU A CA 1
ATOM 708 C C . LEU A 1 89 ? 2.643 5.956 -5.791 1.00 98.31 89 LEU A C 1
ATOM 710 O O . LEU A 1 89 ? 2.066 5.806 -4.715 1.00 98.31 89 LEU A O 1
ATOM 714 N N . TYR A 1 90 ? 1.989 6.309 -6.900 1.00 98.25 90 TYR A N 1
ATOM 715 C CA . TYR A 1 90 ? 0.539 6.526 -6.923 1.00 98.25 90 TYR A CA 1
ATOM 716 C C . TYR A 1 90 ? -0.250 5.269 -6.548 1.00 98.25 90 TYR A C 1
ATOM 718 O O . TYR A 1 90 ? -1.197 5.350 -5.763 1.00 98.25 90 TYR A O 1
ATOM 726 N N . ALA A 1 91 ? 0.141 4.100 -7.061 1.00 97.81 91 ALA A N 1
ATOM 727 C CA . ALA A 1 91 ? -0.504 2.839 -6.704 1.00 97.81 91 ALA A CA 1
ATOM 728 C C . ALA A 1 91 ? -0.353 2.521 -5.206 1.00 97.81 91 ALA A C 1
ATOM 730 O O . ALA A 1 91 ? -1.316 2.103 -4.562 1.00 97.81 91 ALA A O 1
ATOM 731 N N . GLN A 1 92 ? 0.832 2.765 -4.634 1.00 98.19 92 GLN A N 1
ATOM 732 C CA . GLN A 1 92 ? 1.063 2.602 -3.196 1.00 98.19 92 GLN A CA 1
ATOM 733 C C . GLN A 1 92 ? 0.226 3.569 -2.359 1.00 98.19 92 GLN A C 1
ATOM 735 O O . GLN A 1 92 ? -0.329 3.155 -1.343 1.00 98.19 92 GLN A O 1
ATOM 740 N N . LEU A 1 93 ? 0.127 4.835 -2.773 1.00 98.19 93 LEU A N 1
ATOM 741 C CA . LEU A 1 93 ? -0.671 5.834 -2.068 1.00 98.19 93 LEU A CA 1
ATOM 742 C C . LEU A 1 93 ? -2.146 5.423 -2.041 1.00 98.19 93 LEU A C 1
ATOM 744 O O . LEU A 1 93 ? -2.736 5.334 -0.971 1.00 98.19 93 LEU A O 1
ATOM 748 N N . LYS A 1 94 ? -2.694 5.031 -3.197 1.00 98.00 94 LYS A N 1
ATOM 749 C CA . LYS A 1 94 ? -4.072 4.543 -3.309 1.00 98.00 94 LYS A CA 1
ATOM 750 C C . LYS A 1 94 ? -4.340 3.330 -2.410 1.00 98.00 94 LYS A C 1
ATOM 752 O O . LYS A 1 94 ? -5.367 3.278 -1.741 1.00 98.00 94 LYS A O 1
ATOM 757 N N . ALA A 1 95 ? -3.416 2.369 -2.371 1.00 98.12 95 ALA A N 1
ATOM 758 C CA . ALA A 1 95 ? -3.543 1.200 -1.503 1.00 98.12 95 ALA A CA 1
ATOM 759 C C . ALA A 1 95 ? -3.514 1.579 -0.011 1.00 98.12 95 ALA A C 1
ATOM 761 O O . ALA A 1 95 ? -4.263 1.015 0.785 1.00 98.12 95 ALA A O 1
ATOM 762 N N . LYS A 1 96 ? -2.671 2.545 0.379 1.00 97.88 96 LYS A N 1
ATOM 763 C CA . LYS A 1 96 ? -2.628 3.058 1.755 1.00 97.88 96 LYS A CA 1
ATOM 764 C C . LYS A 1 96 ? -3.910 3.798 2.131 1.00 97.88 96 LYS A C 1
ATOM 766 O O . LYS A 1 96 ? -4.405 3.584 3.233 1.00 97.88 96 LYS A O 1
ATOM 771 N N . ASP A 1 97 ? -4.468 4.601 1.232 1.00 98.25 97 ASP A N 1
ATOM 772 C CA . ASP A 1 97 ? -5.736 5.299 1.470 1.00 98.25 97 ASP A CA 1
ATOM 773 C C . ASP A 1 97 ? -6.890 4.311 1.695 1.00 98.25 97 ASP A C 1
ATOM 775 O O . ASP A 1 97 ? -7.689 4.472 2.619 1.00 98.25 97 ASP A O 1
ATOM 779 N N . GLU A 1 98 ? -6.944 3.231 0.913 1.00 97.88 98 GLU A N 1
ATOM 780 C CA . GLU A 1 98 ? -7.936 2.165 1.092 1.00 97.88 98 GLU A CA 1
ATOM 781 C C . GLU A 1 98 ? -7.759 1.431 2.432 1.00 97.88 98 GLU A C 1
ATOM 783 O O . GLU A 1 98 ? -8.734 1.175 3.144 1.00 97.88 98 GLU A O 1
ATOM 788 N N . GLN A 1 99 ? -6.513 1.154 2.831 1.00 98.06 99 GLN A N 1
ATOM 789 C CA . GLN A 1 99 ? -6.209 0.581 4.146 1.00 98.06 99 GLN A CA 1
ATOM 790 C C . GLN A 1 99 ? -6.651 1.494 5.294 1.00 98.06 99 GLN A C 1
ATOM 792 O O . GLN A 1 99 ? -7.248 1.010 6.258 1.00 98.06 99 GLN A O 1
ATOM 797 N N . LEU A 1 100 ? -6.388 2.799 5.192 1.00 98.19 100 LEU A N 1
ATOM 798 C CA . LEU A 1 100 ? -6.814 3.783 6.188 1.00 98.19 100 LEU A CA 1
ATOM 799 C C . LEU A 1 100 ? -8.339 3.840 6.288 1.00 98.19 100 LEU A C 1
ATOM 801 O O . LEU A 1 100 ? -8.872 3.788 7.394 1.00 98.19 100 LEU A O 1
ATOM 805 N N . SER A 1 101 ? -9.045 3.860 5.155 1.00 97.88 101 SER A N 1
ATOM 806 C CA . SER A 1 101 ? -10.512 3.848 5.130 1.00 97.88 101 SER A CA 1
ATOM 807 C C . SER A 1 101 ? -11.096 2.588 5.777 1.00 97.88 101 SER A C 1
ATOM 809 O O . SER A 1 101 ? -12.051 2.665 6.551 1.00 97.88 101 SER A O 1
ATOM 811 N N . ASN A 1 102 ? -10.508 1.418 5.519 1.00 98.06 102 ASN A N 1
ATOM 812 C CA . ASN A 1 102 ? -10.942 0.177 6.156 1.00 98.06 102 ASN A CA 1
ATOM 813 C C . ASN A 1 102 ? -10.714 0.206 7.676 1.00 98.06 102 ASN A C 1
ATOM 815 O O . ASN A 1 102 ? -11.591 -0.188 8.445 1.00 98.06 102 ASN A O 1
ATOM 819 N N . MET A 1 103 ? -9.559 0.707 8.121 1.00 97.94 103 MET A N 1
ATOM 820 C CA . MET A 1 103 ? -9.255 0.820 9.546 1.00 97.94 103 MET A CA 1
ATOM 821 C C . MET A 1 103 ? -10.189 1.809 10.256 1.00 97.94 103 MET A C 1
ATOM 823 O O . MET A 1 103 ? -10.670 1.503 11.344 1.00 97.94 103 MET A O 1
ATOM 827 N N . ASP A 1 104 ? -10.517 2.936 9.624 1.00 98.19 104 ASP A N 1
ATOM 828 C CA . ASP A 1 104 ? -11.487 3.905 10.147 1.00 98.19 104 ASP A CA 1
ATOM 829 C C . ASP A 1 104 ? -12.879 3.278 10.327 1.00 98.19 104 ASP A C 1
ATOM 831 O O . ASP A 1 104 ? -13.487 3.366 11.396 1.00 98.19 104 ASP A O 1
ATOM 835 N N . ASN A 1 105 ? -13.351 2.524 9.329 1.00 97.62 105 ASN A N 1
ATOM 836 C CA . ASN A 1 105 ? -14.611 1.787 9.435 1.00 97.62 105 ASN A CA 1
ATOM 837 C C . ASN A 1 105 ? -14.594 0.767 10.583 1.00 97.62 105 ASN A C 1
ATOM 839 O O . ASN A 1 105 ? -15.577 0.641 11.315 1.00 97.62 105 ASN A O 1
ATOM 843 N N . GLN A 1 106 ? -13.484 0.048 10.774 1.00 98.19 106 GLN A N 1
ATOM 844 C CA . GLN A 1 106 ? -13.344 -0.889 11.889 1.00 98.19 106 GLN A CA 1
ATOM 845 C C . GLN A 1 106 ? -13.379 -0.189 13.248 1.00 98.19 106 GLN A C 1
ATOM 847 O O . GLN A 1 106 ? -14.009 -0.710 14.170 1.00 98.19 106 GLN A O 1
ATOM 852 N N . LEU A 1 107 ? -12.729 0.969 13.381 1.00 98.06 107 LEU A N 1
ATOM 853 C CA . LEU A 1 107 ? -12.766 1.767 14.606 1.00 98.06 107 LEU A CA 1
ATOM 854 C C . LEU A 1 107 ? -14.193 2.215 14.916 1.00 98.06 107 LEU A C 1
ATOM 856 O O . LEU A 1 107 ? -14.685 1.936 16.003 1.00 98.06 107 LEU A O 1
ATOM 860 N N . ARG A 1 108 ? -14.914 2.750 13.926 1.00 98.00 108 ARG A N 1
ATOM 861 C CA . ARG A 1 108 ? -16.324 3.138 14.090 1.00 98.00 108 ARG A CA 1
ATOM 862 C C . ARG A 1 108 ? -17.209 1.983 14.554 1.00 98.00 108 ARG A C 1
ATOM 864 O O . ARG A 1 108 ? -18.060 2.165 15.420 1.00 98.00 108 ARG A O 1
ATOM 871 N N . VAL A 1 109 ? -17.024 0.787 13.990 1.00 98.25 109 VAL A N 1
ATOM 872 C CA . VAL A 1 109 ? -17.771 -0.407 14.419 1.00 98.25 109 VAL A CA 1
ATOM 873 C C . VAL A 1 109 ? -17.433 -0.774 15.865 1.00 98.25 109 VAL A C 1
ATOM 875 O O . VAL A 1 109 ? -18.335 -1.108 16.634 1.00 98.25 109 VAL A O 1
ATOM 878 N N . LYS A 1 110 ? -16.155 -0.703 16.251 1.00 98.06 110 LYS A N 1
ATOM 879 C CA . LYS A 1 110 ? -15.723 -0.971 17.629 1.00 98.06 110 LYS A CA 1
ATOM 880 C C . LYS A 1 110 ? -16.287 0.050 18.611 1.00 98.06 110 LYS A C 1
ATOM 882 O O . LYS A 1 110 ? -16.757 -0.363 19.663 1.00 98.06 110 LYS A O 1
ATOM 887 N N . ASP A 1 111 ? -16.320 1.329 18.255 1.00 98.31 111 ASP A N 1
ATOM 888 C CA . ASP A 1 111 ? -16.887 2.378 19.106 1.00 98.31 111 ASP A CA 1
ATOM 889 C C . ASP A 1 111 ? -18.375 2.135 19.381 1.00 98.31 111 ASP A C 1
ATOM 891 O O . ASP A 1 111 ? -18.817 2.202 20.527 1.00 98.31 111 ASP A O 1
ATOM 895 N N . VAL A 1 112 ? -19.147 1.750 18.357 1.00 98.44 112 VAL A N 1
ATOM 896 C CA . VAL A 1 112 ? -20.561 1.368 18.529 1.00 98.44 112 VAL A CA 1
ATOM 897 C C . VAL A 1 112 ? -20.702 0.151 19.449 1.00 98.44 112 VAL A C 1
ATOM 899 O O . VAL A 1 112 ? -21.584 0.120 20.305 1.00 98.44 112 VAL A O 1
ATOM 902 N N . GLN A 1 113 ? -19.831 -0.852 19.307 1.00 98.38 113 GLN A N 1
ATOM 903 C CA . GLN A 1 113 ? -19.842 -2.032 20.178 1.00 98.38 113 GLN A CA 1
ATOM 904 C C . GLN A 1 113 ? -19.487 -1.701 21.630 1.00 98.38 113 GLN A C 1
ATOM 906 O O . GLN A 1 113 ? -20.056 -2.306 22.538 1.00 98.38 113 GLN A O 1
ATOM 911 N N . ILE A 1 114 ? -18.553 -0.775 21.852 1.00 98.12 114 ILE A N 1
ATOM 912 C CA . ILE A 1 114 ? -18.188 -0.300 23.190 1.00 98.12 114 ILE A CA 1
ATOM 913 C C . ILE A 1 114 ? -19.386 0.411 23.817 1.00 98.12 114 ILE A C 1
ATOM 915 O O . ILE A 1 114 ? -19.803 0.017 24.899 1.00 98.12 114 ILE A O 1
ATOM 919 N N . ALA A 1 115 ? -20.018 1.343 23.099 1.00 98.38 115 ALA A N 1
ATOM 920 C CA . ALA A 1 115 ? -21.193 2.057 23.596 1.00 98.38 115 ALA A CA 1
ATOM 921 C C . ALA A 1 115 ? -22.352 1.113 23.974 1.00 98.38 115 ALA A C 1
ATOM 923 O O . ALA A 1 115 ? -23.017 1.305 24.992 1.00 98.38 115 ALA A O 1
ATOM 924 N N . GLU A 1 116 ? -22.586 0.063 23.181 1.00 98.25 116 GLU A N 1
ATOM 925 C CA . GLU A 1 116 ? -23.603 -0.945 23.494 1.00 98.25 116 GLU A CA 1
ATOM 926 C C . GLU A 1 116 ? -23.225 -1.784 24.727 1.00 98.25 116 GLU A C 1
ATOM 928 O O . GLU A 1 116 ? -24.076 -2.062 25.573 1.00 98.25 116 GLU A O 1
ATOM 933 N N . LYS A 1 117 ? -21.948 -2.162 24.869 1.00 98.44 117 LYS A N 1
ATOM 934 C CA . LYS A 1 117 ? -21.458 -2.869 26.062 1.00 98.44 117 LYS A CA 1
ATOM 935 C C . LYS A 1 117 ? -21.554 -2.009 27.318 1.00 98.44 117 LYS A C 1
ATOM 937 O O . LYS A 1 117 ? -21.978 -2.530 28.344 1.00 98.44 117 LYS A O 1
ATOM 942 N N . ASP A 1 118 ? -21.220 -0.727 27.236 1.00 98.38 118 ASP A N 1
ATOM 943 C CA . ASP A 1 118 ? -21.322 0.206 28.361 1.00 98.38 118 ASP A CA 1
ATOM 944 C C . ASP A 1 118 ? -22.772 0.315 28.837 1.00 98.38 118 ASP A C 1
ATOM 946 O O . ASP A 1 118 ? -23.055 0.146 30.021 1.00 98.38 118 ASP A O 1
ATOM 950 N N . LYS A 1 119 ? -23.725 0.436 27.906 1.00 98.44 119 LYS A N 1
ATOM 951 C CA . LYS A 1 119 ? -25.156 0.426 28.234 1.00 98.44 119 LYS A CA 1
ATOM 952 C C . LYS A 1 119 ? -25.597 -0.870 28.923 1.00 98.44 119 LYS A C 1
ATOM 954 O O . LYS A 1 119 ? -26.390 -0.825 29.862 1.00 98.44 119 LYS A O 1
ATOM 959 N N . GLN A 1 120 ? -25.114 -2.024 28.464 1.00 98.25 120 GLN A N 1
ATOM 960 C CA . GLN A 1 120 ? -25.420 -3.314 29.096 1.00 98.25 120 GLN A CA 1
ATOM 961 C C . GLN A 1 120 ? -24.828 -3.412 30.505 1.00 98.25 120 GLN A C 1
ATOM 963 O O . GLN A 1 120 ? -25.493 -3.914 31.413 1.00 98.25 120 GLN A O 1
ATOM 968 N N . ILE A 1 121 ? -23.608 -2.907 30.703 1.00 98.38 121 ILE A N 1
ATOM 969 C CA . ILE A 1 121 ? -22.960 -2.842 32.015 1.00 98.38 121 ILE A CA 1
ATOM 970 C C . ILE A 1 121 ? -23.768 -1.944 32.953 1.00 98.38 121 ILE A C 1
ATOM 972 O O . ILE A 1 121 ? -24.080 -2.373 34.063 1.00 98.38 121 ILE A O 1
ATOM 976 N N . ASP A 1 122 ? -24.176 -0.757 32.505 1.00 98.44 122 ASP A N 1
ATOM 977 C CA . ASP A 1 122 ? -24.986 0.170 33.300 1.00 98.44 122 ASP A CA 1
ATOM 978 C C . ASP A 1 122 ? -26.319 -0.465 33.716 1.00 98.44 122 ASP A C 1
ATOM 980 O O . ASP A 1 122 ? -26.712 -0.413 34.884 1.00 98.44 122 ASP A O 1
ATOM 984 N N . GLN A 1 123 ? -26.997 -1.138 32.781 1.00 98.25 123 GLN A N 1
ATOM 985 C CA . GLN A 1 123 ? -28.226 -1.879 33.070 1.00 98.25 123 GLN A CA 1
ATOM 986 C C . GLN A 1 123 ? -27.991 -2.988 34.100 1.00 98.25 123 GLN A C 1
ATOM 988 O O . GLN A 1 123 ? -28.765 -3.132 35.047 1.00 98.25 123 GLN A O 1
ATOM 993 N N . GLN A 1 124 ? -26.915 -3.760 33.951 1.00 98.06 124 GLN A N 1
ATOM 994 C CA . GLN A 1 124 ? -26.583 -4.832 34.883 1.00 98.06 124 GLN A CA 1
ATOM 995 C C . GLN A 1 124 ? -26.244 -4.289 36.277 1.00 98.06 124 GLN A C 1
ATOM 997 O O . GLN A 1 124 ? -26.664 -4.875 37.278 1.00 98.06 124 GLN A O 1
ATOM 1002 N N . GLN A 1 125 ? -25.528 -3.167 36.365 1.00 97.88 125 GLN A N 1
ATOM 1003 C CA . GLN A 1 125 ? -25.229 -2.498 37.630 1.00 97.88 125 GLN A CA 1
ATOM 1004 C C . GLN A 1 125 ? -26.510 -2.025 38.320 1.00 97.88 125 GLN A C 1
ATOM 1006 O O . GLN A 1 125 ? -26.687 -2.289 39.508 1.00 97.88 125 GLN A O 1
ATOM 1011 N N . GLN A 1 126 ? -27.438 -1.407 37.584 1.00 97.81 126 GLN A N 1
ATOM 1012 C CA . GLN A 1 126 ? -28.731 -0.986 38.130 1.00 97.81 126 GLN A CA 1
ATOM 1013 C C . GLN A 1 126 ? -29.554 -2.169 38.642 1.00 97.81 126 GLN A C 1
ATOM 1015 O O . GLN A 1 126 ? -30.011 -2.143 39.781 1.00 97.81 126 GLN A O 1
ATOM 1020 N N . LEU A 1 127 ? -29.693 -3.229 37.841 1.00 98.19 127 LEU A N 1
ATOM 1021 C CA . LEU A 1 127 ? -30.407 -4.444 38.244 1.00 98.19 127 LEU A CA 1
ATOM 1022 C C . LEU A 1 127 ? -29.782 -5.084 39.488 1.00 98.19 127 LEU A C 1
ATOM 1024 O O . LEU A 1 127 ? -30.502 -5.529 40.378 1.00 98.19 127 LEU A O 1
ATOM 1028 N N . THR A 1 128 ? -28.450 -5.093 39.572 1.00 97.62 128 THR A N 1
ATOM 1029 C CA . THR A 1 128 ? -27.726 -5.615 40.738 1.00 97.62 128 THR A CA 1
ATOM 1030 C C . THR A 1 128 ? -28.003 -4.773 41.981 1.00 97.62 128 THR A C 1
ATOM 1032 O O . THR A 1 128 ? -28.304 -5.330 43.032 1.00 97.62 128 THR A O 1
ATOM 1035 N N . LEU A 1 129 ? -27.955 -3.442 41.869 1.00 97.75 129 LEU A N 1
ATOM 1036 C CA . LEU A 1 129 ? -28.263 -2.537 42.978 1.00 97.75 129 LEU A CA 1
ATOM 1037 C C . LEU A 1 129 ? -29.706 -2.701 43.464 1.00 97.75 129 LEU A C 1
ATOM 1039 O O . LEU A 1 129 ? -29.928 -2.751 44.671 1.00 97.75 129 LEU A O 1
ATOM 1043 N N . THR A 1 130 ? -30.673 -2.818 42.552 1.00 97.25 130 THR A N 1
ATOM 1044 C CA . THR A 1 130 ? -32.077 -3.071 42.907 1.00 97.25 130 THR A CA 1
ATOM 1045 C C . THR A 1 130 ? -32.228 -4.416 43.612 1.00 97.25 130 THR A C 1
ATOM 1047 O O . THR A 1 130 ? -32.740 -4.459 44.722 1.00 97.25 130 THR A O 1
ATOM 1050 N N . ALA A 1 131 ? -31.673 -5.497 43.057 1.00 97.06 131 ALA A N 1
ATOM 1051 C CA . ALA A 1 131 ? -31.743 -6.818 43.681 1.00 97.06 131 ALA A CA 1
ATOM 1052 C C . ALA A 1 131 ? -31.076 -6.868 45.070 1.00 97.06 131 ALA A C 1
ATOM 1054 O O . ALA A 1 131 ? -31.501 -7.627 45.941 1.00 97.06 131 ALA A O 1
ATOM 1055 N N . MET A 1 132 ? -30.021 -6.077 45.294 1.00 97.19 132 MET A N 1
ATOM 1056 C CA . MET A 1 132 ? -29.394 -5.951 46.611 1.00 97.19 132 MET A CA 1
ATOM 1057 C C . MET A 1 132 ? -30.299 -5.227 47.611 1.00 97.19 132 MET A C 1
ATOM 1059 O O . MET A 1 132 ? -30.410 -5.703 48.738 1.00 97.19 132 MET A O 1
ATOM 1063 N N . LYS A 1 133 ? -30.973 -4.145 47.200 1.00 96.81 133 LYS A N 1
ATOM 1064 C CA . LYS A 1 133 ? -31.950 -3.436 48.042 1.00 96.81 133 LYS A CA 1
ATOM 1065 C C . LYS A 1 133 ? -33.136 -4.325 48.400 1.00 96.81 133 LYS A C 1
ATOM 1067 O O . LYS A 1 133 ? -33.410 -4.496 49.580 1.00 96.81 133 LYS A O 1
ATOM 1072 N N . ASP A 1 134 ? -33.742 -4.980 47.412 1.00 97.06 134 ASP A N 1
ATOM 1073 C CA . ASP A 1 134 ? -34.873 -5.890 47.631 1.00 97.06 134 ASP A CA 1
ATOM 1074 C C . ASP A 1 134 ? -34.493 -7.015 48.610 1.00 97.06 134 ASP A C 1
ATOM 1076 O O . ASP A 1 134 ? -35.262 -7.404 49.485 1.00 97.06 134 ASP A O 1
ATOM 1080 N N . LYS A 1 135 ? -33.261 -7.532 48.511 1.00 97.38 135 LYS A N 1
ATOM 1081 C CA . LYS A 1 135 ? -32.738 -8.541 49.441 1.00 97.38 135 LYS A CA 1
ATOM 1082 C C . LYS A 1 135 ? -32.566 -8.006 50.864 1.00 97.38 135 LYS A C 1
ATOM 1084 O O . LYS A 1 135 ? -32.714 -8.779 51.811 1.00 97.38 135 LYS A O 1
ATOM 1089 N N . GLU A 1 136 ? -32.164 -6.751 51.029 1.00 96.56 136 GLU A N 1
ATOM 1090 C CA . GLU A 1 136 ? -32.049 -6.108 52.342 1.00 96.56 136 GLU A CA 1
ATOM 1091 C C . GLU A 1 136 ? -33.430 -5.866 52.957 1.00 96.56 136 GLU A C 1
ATOM 1093 O O . GLU A 1 136 ? -33.632 -6.222 54.116 1.00 96.56 136 GLU A O 1
ATOM 1098 N N . GLU A 1 137 ? -34.393 -5.382 52.172 1.00 96.75 137 GLU A N 1
ATOM 1099 C CA . GLU A 1 137 ? -35.785 -5.188 52.600 1.00 96.75 137 GLU A CA 1
ATOM 1100 C C . GLU A 1 137 ? -36.434 -6.511 53.023 1.00 96.75 137 GLU A C 1
ATOM 1102 O O . GLU A 1 137 ? -36.902 -6.633 54.152 1.00 96.75 137 GLU A O 1
ATOM 1107 N N . LEU A 1 138 ? -36.345 -7.558 52.195 1.00 97.00 138 LEU A N 1
ATOM 1108 C CA . LEU A 1 138 ? -36.884 -8.881 52.531 1.00 97.00 138 LEU A CA 1
ATOM 1109 C C . LEU A 1 138 ? -36.256 -9.486 53.793 1.00 97.00 138 LEU A C 1
ATOM 1111 O O . LEU A 1 138 ? -36.904 -10.256 54.499 1.00 97.00 138 LEU A O 1
ATOM 1115 N N . LYS A 1 139 ? -34.984 -9.183 54.087 1.00 96.50 139 LYS A N 1
ATOM 1116 C CA . LYS A 1 139 ? -34.356 -9.618 55.343 1.00 96.50 139 LYS A CA 1
ATOM 1117 C C . LYS A 1 139 ? -34.961 -8.909 56.549 1.00 96.50 139 LYS A C 1
ATOM 1119 O O . LYS A 1 139 ? -35.172 -9.570 57.561 1.00 96.50 139 LYS A O 1
ATOM 1124 N N . LEU A 1 140 ? -35.223 -7.608 56.436 1.00 96.19 140 LEU A N 1
ATOM 1125 C CA . LEU A 1 140 ? -35.872 -6.838 57.494 1.00 96.19 140 LEU A CA 1
ATOM 1126 C C . LEU A 1 140 ? -37.294 -7.352 57.736 1.00 96.19 140 LEU A C 1
ATOM 1128 O O . LEU A 1 140 ? -37.608 -7.708 58.867 1.00 96.19 140 LEU A O 1
ATOM 1132 N N . GLU A 1 141 ? -38.095 -7.515 56.680 1.00 95.62 141 GLU A N 1
ATOM 1133 C CA . GLU A 1 141 ? -39.455 -8.066 56.778 1.00 95.62 141 GLU A CA 1
ATOM 1134 C C . GLU A 1 141 ? -39.467 -9.475 57.393 1.00 95.62 141 GLU A C 1
ATOM 1136 O O . GLU A 1 141 ? -40.315 -9.798 58.224 1.00 95.62 141 GLU A O 1
ATOM 1141 N N . LEU A 1 142 ? -38.505 -10.329 57.022 1.00 96.06 142 LEU A N 1
ATOM 1142 C CA . LEU A 1 142 ? -38.372 -11.669 57.594 1.00 96.06 142 LEU A CA 1
ATOM 1143 C C . LEU A 1 142 ? -38.060 -11.619 59.096 1.00 96.06 142 LEU A C 1
ATOM 1145 O O . LEU A 1 142 ? -38.568 -12.446 59.856 1.00 96.06 142 LEU A O 1
ATOM 1149 N N . ASP A 1 143 ? -37.187 -10.710 59.521 1.00 95.56 143 ASP A N 1
ATOM 1150 C CA . ASP A 1 143 ? -36.808 -10.581 60.925 1.00 95.56 143 ASP A CA 1
ATOM 1151 C C . ASP A 1 143 ? -37.937 -9.953 61.759 1.00 95.56 143 ASP A C 1
ATOM 1153 O O . ASP A 1 143 ? -38.205 -10.445 62.855 1.00 95.56 143 ASP A O 1
ATOM 1157 N N . GLU A 1 144 ? -38.678 -8.982 61.221 1.00 95.12 144 GLU A N 1
ATOM 1158 C CA . GLU A 1 144 ? -39.909 -8.452 61.828 1.00 95.12 144 GLU A CA 1
ATOM 1159 C C . GLU A 1 144 ? -40.978 -9.543 61.979 1.00 95.12 144 GLU A C 1
ATOM 1161 O O . GLU A 1 144 ? -41.484 -9.770 63.080 1.00 95.12 144 GLU A O 1
ATOM 1166 N N . ALA A 1 145 ? -41.247 -10.312 60.919 1.00 94.38 145 ALA A N 1
ATOM 1167 C CA . ALA A 1 145 ? -42.216 -11.406 60.960 1.00 94.38 145 ALA A CA 1
ATOM 1168 C C . ALA A 1 145 ? -41.839 -12.493 61.985 1.00 94.38 145 ALA A C 1
ATOM 1170 O O . ALA A 1 145 ? -42.713 -13.070 62.634 1.00 94.38 145 ALA A O 1
ATOM 1171 N N . LYS A 1 146 ? -40.543 -12.786 62.173 1.00 94.56 146 LYS A N 1
ATOM 1172 C CA . LYS A 1 146 ? -40.090 -13.708 63.232 1.00 94.56 146 LYS A CA 1
ATOM 1173 C C . LYS A 1 146 ? -40.392 -13.163 64.625 1.00 94.56 146 LYS A C 1
ATOM 1175 O O . LYS A 1 146 ? -40.845 -13.934 65.469 1.00 94.56 146 LYS A O 1
ATOM 1180 N N . VAL A 1 147 ? -40.158 -11.869 64.859 1.00 95.12 147 VAL A N 1
ATOM 1181 C CA . VAL A 1 147 ? -40.473 -11.219 66.141 1.00 95.12 147 VAL A CA 1
ATOM 1182 C C . VAL A 1 147 ? -41.974 -11.302 66.416 1.00 95.12 147 VAL A C 1
ATOM 1184 O O . VAL A 1 147 ? -42.361 -11.773 67.485 1.00 95.12 147 VAL A O 1
ATOM 1187 N N . GLU A 1 148 ? -42.820 -10.956 65.443 1.00 94.00 148 GLU A N 1
ATOM 1188 C CA . GLU A 1 148 ? -44.280 -11.058 65.580 1.00 94.00 148 GLU A CA 1
ATOM 1189 C C . GLU A 1 148 ? -44.741 -12.494 65.879 1.00 94.00 148 GLU A C 1
ATOM 1191 O O . GLU A 1 148 ? -45.598 -12.718 66.739 1.00 94.00 148 GLU A O 1
ATOM 1196 N N . ILE A 1 149 ? -44.150 -13.490 65.210 1.00 94.06 149 ILE A N 1
ATOM 1197 C CA . ILE A 1 149 ? -44.431 -14.909 65.463 1.00 94.06 149 ILE A CA 1
ATOM 1198 C C . ILE A 1 149 ? -44.063 -15.297 66.899 1.00 94.06 149 ILE A C 1
ATOM 1200 O O . ILE A 1 149 ? -44.824 -16.017 67.552 1.00 94.06 149 ILE A O 1
ATOM 1204 N N . ASP A 1 150 ? -42.908 -14.867 67.398 1.00 92.38 150 ASP A N 1
ATOM 1205 C CA . ASP A 1 150 ? -42.456 -15.211 68.745 1.00 92.38 150 ASP A CA 1
ATOM 1206 C C . ASP A 1 150 ? -43.290 -14.505 69.825 1.00 92.38 150 ASP A C 1
ATOM 1208 O O . ASP A 1 150 ? -43.655 -15.127 70.829 1.00 92.38 150 ASP A O 1
ATOM 1212 N N . GLU A 1 151 ? -43.711 -13.260 69.589 1.00 92.38 151 GLU A N 1
ATOM 1213 C CA . GLU A 1 151 ? -44.682 -12.567 70.438 1.00 92.38 151 GLU A CA 1
ATOM 1214 C C . GLU A 1 151 ? -46.039 -13.278 70.456 1.00 92.38 151 GLU A C 1
ATOM 1216 O O . GLU A 1 151 ? -46.612 -13.497 71.529 1.00 92.38 151 GLU A O 1
ATOM 1221 N N . ALA A 1 152 ? -46.547 -13.689 69.291 1.00 90.19 152 ALA A N 1
ATOM 1222 C CA . ALA A 1 152 ? -47.797 -14.431 69.180 1.00 90.19 152 ALA A CA 1
ATOM 1223 C C . ALA A 1 152 ? -47.721 -15.773 69.924 1.00 90.19 152 ALA A C 1
ATOM 1225 O O . ALA A 1 152 ? -48.631 -16.100 70.690 1.00 90.19 152 ALA A O 1
ATOM 1226 N N . LYS A 1 153 ? -46.620 -16.525 69.784 1.00 91.25 153 LYS A N 1
ATOM 1227 C CA . LYS A 1 153 ? -46.385 -17.766 70.545 1.00 91.25 153 LYS A CA 1
ATOM 1228 C C . LYS A 1 153 ? -46.395 -17.513 72.051 1.00 91.25 153 LYS A C 1
ATOM 1230 O O . LYS A 1 153 ? -47.088 -18.226 72.773 1.00 91.25 153 LYS A O 1
ATOM 1235 N N . ALA A 1 154 ? -45.699 -16.478 72.523 1.00 90.44 154 ALA A N 1
ATOM 1236 C CA . ALA A 1 154 ? -45.665 -16.130 73.942 1.00 90.44 154 ALA A CA 1
ATOM 1237 C C . ALA A 1 154 ? -4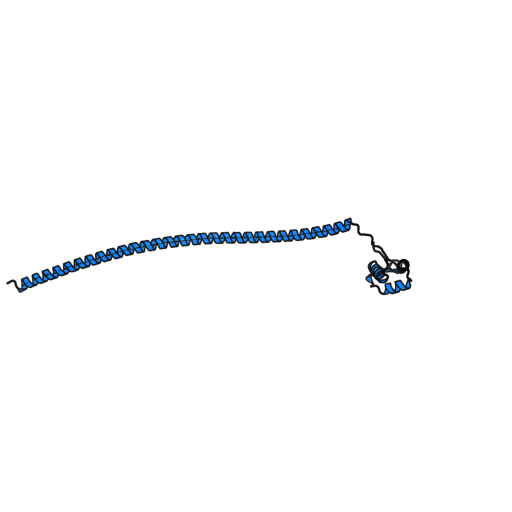7.053 -15.731 74.480 1.00 90.44 154 ALA A C 1
ATOM 1239 O O . ALA A 1 154 ? -47.401 -16.042 75.622 1.00 90.44 154 ALA A O 1
ATOM 1240 N N . GLN A 1 155 ? -47.873 -15.045 73.678 1.00 89.19 155 GLN A N 1
ATOM 1241 C CA . GLN A 1 155 ? -49.259 -14.737 74.038 1.00 89.19 155 GLN A CA 1
ATOM 1242 C C . GLN A 1 155 ? -50.126 -16.000 74.107 1.00 89.19 155 GLN A C 1
ATOM 1244 O O . GLN A 1 155 ? -50.873 -16.168 75.074 1.00 89.19 155 GLN A O 1
ATOM 1249 N N . VAL A 1 156 ? -50.003 -16.905 73.132 1.00 90.19 156 VAL A N 1
ATOM 1250 C CA . VAL A 1 156 ? -50.721 -18.190 73.114 1.00 90.19 156 VAL A CA 1
ATOM 1251 C C . VAL A 1 156 ? -50.357 -19.037 74.334 1.00 90.19 156 VAL A C 1
ATOM 1253 O O . VAL A 1 156 ? -51.255 -19.542 75.006 1.00 90.19 156 VAL A O 1
ATOM 1256 N N . GLU A 1 157 ? -49.074 -19.130 74.681 1.00 86.19 157 GLU A N 1
ATOM 1257 C CA . GLU A 1 157 ? -48.602 -19.867 75.859 1.00 86.19 157 GLU A CA 1
ATOM 1258 C C . GLU A 1 157 ? -49.178 -19.281 77.159 1.00 86.19 157 GLU A C 1
ATOM 1260 O O . GLU A 1 157 ? -49.723 -20.005 77.993 1.00 86.19 157 GLU A O 1
ATOM 1265 N N . LYS A 1 158 ? -49.181 -17.948 77.306 1.00 85.19 158 LYS A N 1
ATOM 1266 C CA . LYS A 1 158 ? -49.821 -17.273 78.451 1.00 85.19 158 LYS A CA 1
ATOM 1267 C C . LYS A 1 158 ? -51.320 -17.569 78.543 1.00 85.19 158 LYS A C 1
ATOM 1269 O O . LYS A 1 158 ? -51.846 -17.712 79.649 1.00 85.19 158 LYS A O 1
ATOM 1274 N N . ILE A 1 159 ? -52.025 -17.622 77.412 1.00 85.62 159 ILE A N 1
ATOM 1275 C CA . ILE A 1 159 ? -53.455 -17.956 77.373 1.00 85.62 159 ILE A CA 1
ATOM 1276 C C . ILE A 1 159 ? -53.671 -19.416 77.779 1.00 85.62 159 ILE A C 1
ATOM 1278 O O . ILE A 1 159 ? -54.554 -19.678 78.597 1.00 85.62 159 ILE A O 1
ATOM 1282 N N . GLN A 1 160 ? -52.855 -20.346 77.277 1.00 80.19 160 GLN A N 1
ATOM 1283 C CA . GLN A 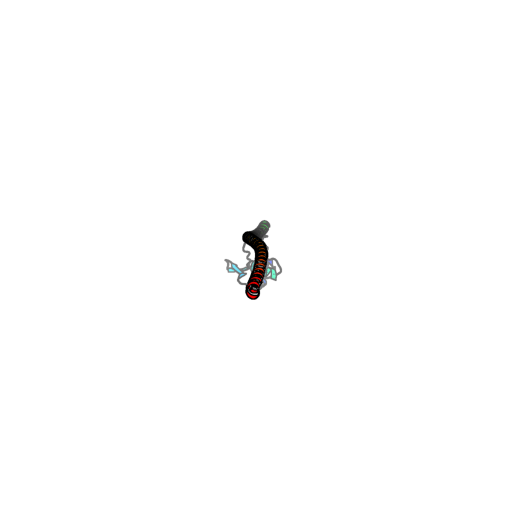1 160 ? -52.920 -21.761 77.651 1.00 80.19 160 GLN A CA 1
ATOM 1284 C C . GLN A 1 160 ? -52.683 -21.962 79.149 1.00 80.19 160 GLN A C 1
ATOM 1286 O O . GLN A 1 160 ? -53.502 -22.603 79.803 1.00 80.19 160 GLN A O 1
ATOM 1291 N N . ILE A 1 161 ? -51.655 -21.333 79.728 1.00 82.75 161 ILE A N 1
ATOM 1292 C CA . ILE A 1 161 ? -51.383 -21.402 81.174 1.00 82.75 161 ILE A CA 1
ATOM 1293 C C . ILE A 1 161 ? -52.588 -20.894 81.978 1.00 82.75 161 ILE A C 1
ATOM 1295 O O . ILE A 1 161 ? -53.038 -21.554 82.914 1.00 82.75 161 ILE A O 1
ATOM 1299 N N . LYS A 1 162 ? -53.181 -19.755 81.590 1.00 79.62 162 LYS A N 1
ATOM 1300 C CA . LYS A 1 162 ? -54.387 -19.226 82.254 1.00 79.62 162 LYS A CA 1
ATOM 1301 C C . LYS A 1 162 ? -55.590 -20.162 82.120 1.00 79.62 162 LYS A C 1
ATOM 1303 O O . LYS A 1 162 ? -56.357 -20.305 83.076 1.00 79.62 162 LYS A O 1
ATOM 1308 N N . GLN A 1 163 ? -55.784 -20.790 80.962 1.00 73.62 163 GLN A N 1
ATOM 1309 C CA . GLN A 1 163 ? -56.849 -21.775 80.756 1.00 73.62 163 GLN A CA 1
ATOM 1310 C C . GLN A 1 163 ? -56.626 -23.033 81.602 1.00 73.62 163 GLN A C 1
ATOM 1312 O O . GLN A 1 163 ? -57.565 -23.514 82.231 1.00 73.62 163 GLN A O 1
ATOM 1317 N N . GLU A 1 164 ? -55.393 -23.527 81.710 1.00 72.75 164 GLU A N 1
ATOM 1318 C CA . GLU A 1 164 ? -55.068 -24.655 82.583 1.00 72.75 164 GLU A CA 1
ATOM 1319 C C . GLU A 1 164 ? -55.270 -24.328 84.064 1.00 72.75 164 GLU A C 1
ATOM 1321 O O . GLU A 1 164 ? -55.823 -25.140 84.805 1.00 72.75 164 GLU A O 1
ATOM 1326 N N . GLU A 1 165 ? -54.852 -23.148 84.524 1.00 73.88 165 GLU A N 1
ATOM 1327 C CA . GLU A 1 165 ? -55.050 -22.720 85.911 1.00 73.88 165 GLU A CA 1
ATOM 1328 C C . GLU A 1 165 ? -56.531 -22.542 86.257 1.00 73.88 165 GLU A C 1
ATOM 1330 O O . GLU A 1 165 ? -56.971 -22.940 87.339 1.00 73.88 165 GLU A O 1
ATOM 1335 N N . THR A 1 166 ? -57.315 -21.957 85.350 1.00 71.38 166 THR A N 1
ATOM 1336 C CA . THR A 1 166 ? -58.765 -21.799 85.536 1.00 71.38 166 THR A CA 1
ATOM 1337 C C . THR A 1 166 ? -59.489 -23.141 85.481 1.00 71.38 166 THR A C 1
ATOM 1339 O O . THR A 1 166 ? -60.358 -23.385 86.320 1.00 71.38 166 THR A O 1
ATOM 1342 N N . ALA A 1 167 ? -59.089 -24.051 84.589 1.00 71.62 167 ALA A N 1
ATOM 1343 C CA . ALA A 1 167 ? -59.596 -25.419 84.547 1.00 71.62 167 ALA A CA 1
ATOM 1344 C C . ALA A 1 167 ? -59.258 -26.189 85.833 1.00 71.62 167 ALA A C 1
ATOM 1346 O O . ALA A 1 167 ? -60.152 -26.792 86.425 1.00 71.62 167 ALA A O 1
ATOM 1347 N N . LYS A 1 168 ? -58.015 -26.102 86.331 1.00 72.69 168 LYS A N 1
ATOM 1348 C CA . LYS A 1 168 ? -57.594 -26.703 87.609 1.00 72.69 168 LYS A CA 1
ATOM 1349 C C . LYS A 1 168 ? -58.406 -26.131 88.773 1.00 72.69 168 LYS A C 1
ATOM 1351 O O . LYS A 1 168 ? -59.006 -26.900 89.516 1.00 72.69 168 LYS A O 1
ATOM 1356 N N . LYS A 1 169 ? -58.522 -24.804 88.908 1.00 73.56 169 LYS A N 1
ATOM 1357 C CA . LYS A 1 169 ? -59.335 -24.166 89.966 1.00 73.56 169 LYS A CA 1
ATOM 1358 C C . LYS A 1 169 ? -60.816 -24.558 89.890 1.00 73.56 169 LYS A C 1
ATOM 1360 O O . LYS A 1 169 ? -61.417 -24.839 90.923 1.00 73.56 169 LYS A O 1
ATOM 1365 N N . SER A 1 170 ? -61.398 -24.620 88.691 1.00 72.00 170 SER A N 1
ATOM 1366 C CA . SER A 1 170 ? -62.788 -25.056 88.490 1.00 72.00 170 SER A CA 1
ATOM 1367 C C . SER A 1 170 ? -62.986 -26.536 88.841 1.00 72.00 170 SER A C 1
ATOM 1369 O O . SER A 1 170 ? -63.982 -26.895 89.467 1.00 72.00 170 SER A O 1
ATOM 1371 N N . PHE A 1 171 ? -62.016 -27.386 88.498 1.00 74.50 171 PHE A N 1
ATOM 1372 C CA . PHE A 1 171 ? -62.007 -28.806 88.834 1.00 74.50 171 PHE A CA 1
ATOM 1373 C C . PHE A 1 171 ? -61.894 -29.036 90.348 1.00 74.50 171 PHE A C 1
ATOM 1375 O O . PHE A 1 171 ? -62.727 -29.735 90.918 1.00 74.50 171 PHE A O 1
ATOM 1382 N N . PHE A 1 172 ? -60.948 -28.378 91.028 1.00 72.88 172 PHE A N 1
ATOM 1383 C CA . PHE A 1 172 ? -60.815 -28.450 92.489 1.00 72.88 172 PHE A CA 1
ATOM 1384 C C . PHE A 1 172 ? -62.048 -27.891 93.215 1.00 72.88 172 PHE A C 1
ATOM 1386 O O . PHE A 1 172 ? -62.495 -28.481 94.195 1.00 72.88 172 PHE A O 1
ATOM 1393 N N . GLY A 1 173 ? -62.655 -26.814 92.706 1.00 70.75 173 GLY A N 1
ATOM 1394 C CA . GLY A 1 173 ? -63.892 -26.258 93.259 1.00 70.75 173 GLY A CA 1
ATOM 1395 C C . GLY A 1 173 ? -65.104 -27.193 93.155 1.00 70.75 173 GLY A C 1
ATOM 1396 O O . GLY A 1 173 ? -65.970 -27.145 94.021 1.00 70.75 173 GLY A O 1
ATOM 1397 N N . ARG A 1 174 ? -65.165 -28.066 92.137 1.00 71.31 174 ARG A N 1
ATOM 1398 C CA . ARG A 1 174 ? -66.210 -29.104 92.016 1.00 71.31 174 ARG A CA 1
ATOM 1399 C C . ARG A 1 174 ? -65.895 -30.377 92.798 1.00 71.31 174 ARG A C 1
ATOM 1401 O O . ARG A 1 174 ? -66.823 -31.066 93.196 1.00 71.31 174 ARG A O 1
ATOM 1408 N N . LEU A 1 175 ? -64.614 -30.700 92.985 1.00 69.69 175 LEU A N 1
ATOM 1409 C CA . LEU A 1 175 ? -64.180 -31.933 93.648 1.00 69.69 175 LEU A CA 1
ATOM 1410 C C . LEU A 1 175 ? -64.132 -31.809 95.182 1.00 69.69 175 LEU A C 1
ATOM 1412 O O . LEU A 1 175 ? -64.285 -32.810 95.871 1.00 69.69 175 LEU A O 1
ATOM 1416 N N . PHE A 1 176 ? -63.939 -30.595 95.711 1.00 71.12 176 PHE A N 1
ATOM 1417 C CA . PHE A 1 176 ? -63.802 -30.327 97.153 1.00 71.12 176 PHE A CA 1
ATOM 1418 C C . PHE A 1 176 ? -64.801 -29.281 97.690 1.00 71.12 176 PHE A C 1
ATOM 1420 O O . PHE A 1 176 ? -64.665 -28.816 98.821 1.00 71.12 176 PHE A O 1
ATOM 1427 N N . GLY A 1 177 ? -65.787 -28.873 96.884 1.00 60.16 177 GLY A N 1
ATOM 1428 C CA . GLY A 1 177 ? -66.827 -27.914 97.262 1.00 60.16 177 GLY A CA 1
ATOM 1429 C C . GLY A 1 177 ? -68.172 -28.592 97.536 1.00 60.16 177 GLY A C 1
ATOM 1430 O O . GLY A 1 177 ? -68.904 -28.868 96.587 1.00 60.16 177 GLY A O 1
ATOM 1431 N N . LYS A 1 178 ? -68.497 -28.719 98.832 1.00 51.38 178 LYS A N 1
ATOM 1432 C CA . LYS A 1 178 ? -69.565 -29.496 99.507 1.00 51.38 178 LYS A CA 1
ATOM 1433 C C . LYS A 1 178 ? -69.213 -30.940 99.842 1.00 51.38 178 LYS A C 1
ATOM 1435 O O . LYS A 1 178 ? -68.973 -31.734 98.913 1.00 51.38 178 LYS A O 1
#

Organism: Streptococcus thermophilus (NCBI:txid1308)